Protein AF-A0A1A7YZQ0-F1 (afdb_monomer)

Foldseek 3Di:
DDPDDPDDPCPVPPPPDPPPPVQLCVVVQFDPPWDKDQDPPDPSRIATHADDPQWHDRRSDTDRPDDD

Organism: NCBI:txid60296

pLDDT: mean 73.62, std 15.09, range [45.81, 91.62]

Nearest PDB structures (foldseek):
  4d90-assembly3_A  TM=6.173E-01  e=1.307E-01  Homo sapiens
  4d90-assembly3_B  TM=4.820E-01  e=6.728E-02  Homo sapiens
  3bt1-assembly1_A  TM=4.824E-01  e=7.681E-01  Homo sapiens
  4k24-assembly1_A  TM=4.882E-01  e=9.584E-01  Homo sapiens

Mean predicted aligned error: 12.84 Å

Secondary structure (DSSP, 8-state):
-----------------------GGGG--SPTTSPEEE-TTSTTSEEE-PPPTTEEESSSSEEE-S--

Solvent-accessible surface area (backbone atoms only — not comparable to full-atom values): 4497 Å² total; per-residue (Å²): 138,84,91,63,88,79,63,80,81,75,77,72,66,91,83,83,66,94,66,84,61,78,54,46,51,79,71,56,62,36,28,93,87,32,56,65,41,73,26,92,88,37,97,80,33,42,47,50,37,69,43,55,93,68,35,45,66,74,10,42,56,56,42,73,68,70,78,131

Structure (mmCIF, N/CA/C/O backbone):
data_AF-A0A1A7YZQ0-F1
#
_entry.id   AF-A0A1A7YZQ0-F1
#
loop_
_atom_site.group_PDB
_atom_site.id
_atom_site.type_symbol
_atom_site.label_atom_id
_atom_site.label_alt_id
_atom_site.label_comp_id
_atom_site.label_asym_id
_atom_site.label_entity_id
_atom_site.label_seq_id
_atom_site.pdbx_PDB_ins_code
_atom_site.Cartn_x
_atom_site.Cartn_y
_atom_site.Cartn_z
_atom_site.occupancy
_atom_site.B_iso_or_equiv
_atom_site.auth_seq_id
_atom_site.auth_comp_id
_atom_site.auth_asym_id
_atom_site.auth_atom_id
_atom_site.pdbx_PDB_model_num
ATOM 1 N N . ASN A 1 1 ? -14.506 20.485 -36.573 1.00 57.50 1 ASN A N 1
ATOM 2 C CA . ASN A 1 1 ? -14.865 19.848 -35.289 1.00 57.50 1 ASN A CA 1
ATOM 3 C C . ASN A 1 1 ? -14.502 18.376 -35.284 1.00 57.50 1 ASN A C 1
ATOM 5 O O . ASN A 1 1 ? -15.172 17.608 -35.956 1.00 57.50 1 ASN A O 1
ATOM 9 N N . ARG A 1 2 ? -13.453 17.995 -34.544 1.00 62.03 2 ARG A N 1
ATOM 10 C CA . ARG A 1 2 ? -13.193 16.605 -34.139 1.00 62.03 2 ARG A CA 1
ATOM 11 C C . ARG A 1 2 ? -13.146 16.555 -32.617 1.00 62.03 2 ARG A C 1
ATOM 13 O O . ARG A 1 2 ? -12.115 16.711 -31.982 1.00 62.03 2 ARG A O 1
ATOM 20 N N . ASN A 1 3 ? -14.344 16.437 -32.080 1.00 65.12 3 ASN A N 1
ATOM 21 C CA . ASN A 1 3 ? -14.675 15.880 -30.788 1.00 65.12 3 ASN A CA 1
ATOM 22 C C . ASN A 1 3 ? -14.349 14.383 -30.814 1.00 65.12 3 ASN A C 1
ATOM 24 O O . ASN A 1 3 ? -15.163 13.553 -31.210 1.00 65.12 3 ASN A O 1
ATOM 28 N N . THR A 1 4 ? -13.136 14.039 -30.412 1.00 59.06 4 THR A N 1
ATOM 29 C CA . THR A 1 4 ? -12.840 12.697 -29.920 1.00 59.06 4 THR A CA 1
ATOM 30 C C . THR A 1 4 ? -11.900 12.902 -28.753 1.00 59.06 4 THR A C 1
ATOM 32 O O . THR A 1 4 ? -10.726 1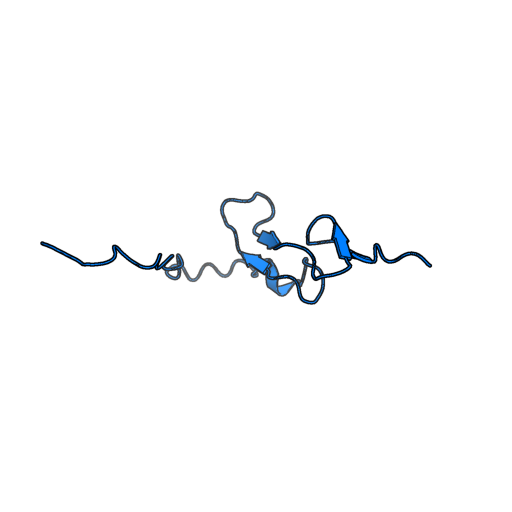3.200 -28.942 1.00 59.06 4 THR A O 1
ATOM 35 N N . ASP A 1 5 ? -12.508 12.898 -27.568 1.00 53.78 5 ASP A N 1
ATOM 36 C CA . ASP A 1 5 ? -11.881 12.696 -26.269 1.00 53.78 5 ASP A CA 1
ATOM 37 C C . ASP A 1 5 ? -10.713 11.722 -26.435 1.00 53.78 5 ASP A C 1
ATOM 39 O O . ASP A 1 5 ? -10.896 10.538 -26.726 1.00 53.78 5 ASP A O 1
ATOM 43 N N . SER A 1 6 ? -9.507 12.290 -26.420 1.00 57.59 6 SER A N 1
ATOM 44 C CA . SER A 1 6 ? -8.273 11.546 -26.577 1.00 57.59 6 SER A CA 1
ATOM 45 C C . SER A 1 6 ? -8.145 10.634 -25.380 1.00 57.59 6 SER A C 1
ATOM 47 O O . SER A 1 6 ? -7.724 11.056 -24.308 1.00 57.59 6 SER A O 1
ATOM 49 N N . SER A 1 7 ? -8.453 9.372 -25.647 1.00 53.44 7 SER A N 1
ATOM 50 C CA . SER A 1 7 ? -7.749 8.236 -25.091 1.00 53.44 7 SER A CA 1
ATOM 51 C C . SER A 1 7 ? -7.723 8.267 -23.574 1.00 53.44 7 SER A C 1
ATOM 53 O O . SER A 1 7 ? -6.713 8.618 -22.959 1.00 53.44 7 SER A O 1
ATOM 55 N N . GLY A 1 8 ? -8.823 7.790 -22.982 1.00 54.69 8 GLY A N 1
ATOM 56 C CA . GLY A 1 8 ? -8.752 7.107 -21.701 1.00 54.69 8 GLY A CA 1
ATOM 57 C C . GLY A 1 8 ? -7.453 6.316 -21.669 1.00 54.69 8 GLY A C 1
ATOM 58 O O . GLY A 1 8 ? -7.180 5.525 -22.575 1.00 54.69 8 GLY A O 1
ATOM 59 N N . VAL A 1 9 ? -6.614 6.667 -20.700 1.00 49.78 9 VAL A N 1
ATOM 60 C CA . VAL A 1 9 ? -5.287 6.119 -20.474 1.00 49.78 9 VAL A CA 1
ATOM 61 C C . VAL A 1 9 ? -5.416 4.613 -20.303 1.00 49.78 9 VAL A C 1
ATOM 63 O O . VAL A 1 9 ? -5.501 4.077 -19.204 1.00 49.78 9 VAL A O 1
ATOM 66 N N . ALA A 1 10 ? -5.439 3.903 -21.424 1.00 51.84 10 ALA A N 1
ATOM 67 C CA . ALA A 1 10 ? -5.088 2.511 -21.480 1.00 51.84 10 ALA A CA 1
ATOM 68 C C . ALA A 1 10 ? -3.590 2.491 -21.195 1.00 51.84 10 ALA A C 1
ATOM 70 O O . ALA A 1 10 ? -2.755 2.431 -22.097 1.00 51.84 10 ALA A O 1
ATOM 71 N N . VAL A 1 11 ? -3.255 2.577 -19.906 1.00 45.81 11 VAL A N 1
ATOM 72 C CA . VAL A 1 11 ? -2.021 2.031 -19.362 1.00 45.81 11 VAL A CA 1
ATOM 73 C C . VAL A 1 11 ? -2.164 0.528 -19.566 1.00 45.81 11 VAL A C 1
ATOM 75 O O . VAL A 1 11 ? -2.524 -0.221 -18.661 1.00 45.81 11 VAL A O 1
ATOM 78 N N . ALA A 1 12 ? -2.010 0.113 -20.825 1.00 46.97 12 ALA A N 1
ATOM 79 C CA . ALA A 1 12 ? -1.802 -1.258 -21.201 1.00 46.97 12 ALA A CA 1
ATOM 80 C C . ALA A 1 12 ? -0.519 -1.644 -20.482 1.00 46.97 12 ALA A C 1
ATOM 82 O O . ALA A 1 12 ? 0.590 -1.230 -20.824 1.00 46.97 12 ALA A O 1
ATOM 83 N N . THR A 1 13 ? -0.754 -2.336 -19.382 1.00 51.94 13 THR A N 1
ATOM 84 C CA . THR A 1 13 ? 0.183 -3.132 -18.626 1.00 51.94 13 THR A CA 1
ATOM 85 C C . THR A 1 13 ? 1.245 -3.733 -19.550 1.00 51.94 13 THR A C 1
ATOM 87 O O . THR A 1 13 ? 0.906 -4.251 -20.618 1.00 51.94 13 THR A O 1
ATOM 90 N N . PRO A 1 14 ? 2.531 -3.738 -19.161 1.00 52.84 14 PRO A N 1
ATOM 91 C CA . PRO A 1 14 ? 3.533 -4.567 -19.816 1.00 52.84 14 PRO A CA 1
ATOM 92 C C . PRO A 1 14 ? 3.268 -6.046 -19.481 1.00 52.84 14 PRO A C 1
ATOM 94 O O . PRO A 1 14 ? 4.033 -6.700 -18.781 1.00 52.84 14 PRO A O 1
ATOM 97 N N . ALA A 1 15 ? 2.154 -6.591 -19.966 1.00 58.25 15 ALA A N 1
ATOM 98 C CA . ALA A 1 15 ? 1.833 -8.006 -19.910 1.00 58.25 15 ALA A CA 1
ATOM 99 C C . ALA A 1 15 ? 2.325 -8.672 -21.198 1.00 58.25 15 ALA A C 1
ATOM 101 O O . ALA A 1 15 ? 1.527 -9.072 -22.038 1.00 58.25 15 ALA A O 1
ATOM 102 N N . SER A 1 16 ? 3.645 -8.767 -21.386 1.00 54.56 16 SER A N 1
ATOM 103 C CA . SER A 1 16 ? 4.179 -9.706 -22.381 1.00 54.56 16 SER A CA 1
ATOM 104 C C . SER A 1 16 ? 5.611 -10.155 -22.115 1.00 54.56 16 SER A C 1
ATOM 106 O O . SER A 1 16 ? 6.394 -10.344 -23.045 1.00 54.56 16 SER A O 1
ATOM 108 N N . VAL A 1 17 ? 5.950 -10.402 -20.851 1.00 54.47 17 VAL A N 1
ATOM 109 C CA . VAL A 1 17 ? 7.016 -11.354 -20.558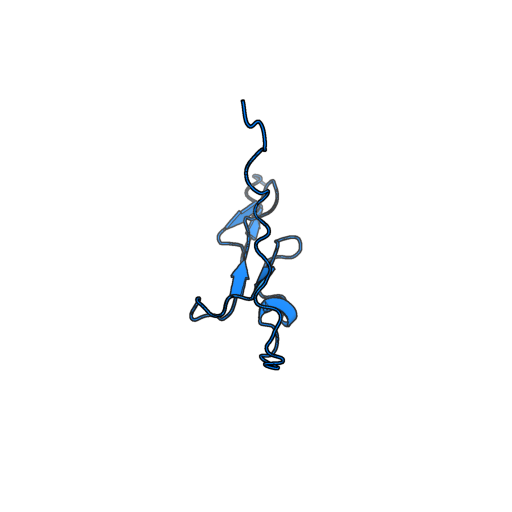 1.00 54.47 17 VAL A CA 1
ATOM 110 C C . VAL A 1 17 ? 6.540 -12.244 -19.409 1.00 54.47 17 VAL A C 1
ATOM 112 O O . VAL A 1 17 ? 6.233 -11.712 -18.344 1.00 54.47 17 VAL A O 1
ATOM 115 N N . PRO A 1 18 ? 6.477 -13.581 -19.562 1.00 57.06 18 PRO A N 1
ATOM 116 C CA . PRO A 1 18 ? 6.367 -14.483 -18.424 1.00 57.06 18 PRO A CA 1
ATOM 117 C C . PRO A 1 18 ? 7.718 -14.485 -17.697 1.00 57.06 18 PRO A C 1
ATOM 119 O O . PRO A 1 18 ? 8.449 -15.471 -17.690 1.00 57.06 18 PRO A O 1
ATOM 122 N N . GLN A 1 19 ? 8.122 -13.340 -17.146 1.00 46.81 19 GLN A N 1
ATOM 123 C CA . GLN A 1 19 ? 9.131 -13.337 -16.105 1.00 46.81 19 GLN A CA 1
ATOM 124 C C . GLN A 1 19 ? 8.377 -13.768 -14.866 1.00 46.81 19 GLN A C 1
ATOM 126 O O . GLN A 1 19 ? 7.567 -13.027 -14.319 1.00 46.81 19 GLN A O 1
ATOM 131 N N . VAL A 1 20 ? 8.615 -15.005 -14.460 1.00 49.53 20 VAL A N 1
ATOM 132 C CA . VAL A 1 20 ? 8.229 -15.519 -13.154 1.00 49.53 20 VAL A CA 1
ATOM 133 C C . VAL A 1 20 ? 9.083 -14.809 -12.085 1.00 49.53 20 VAL A C 1
ATOM 135 O O . VAL A 1 20 ? 9.792 -15.428 -11.304 1.00 49.53 20 VAL A O 1
ATOM 138 N N . SER A 1 21 ? 9.096 -13.472 -12.059 1.00 54.50 21 SER A N 1
ATOM 139 C CA . SER A 1 21 ? 9.479 -12.769 -10.845 1.00 54.50 21 SER A CA 1
ATOM 140 C C . SER A 1 21 ? 8.393 -13.126 -9.833 1.00 54.50 21 SER A C 1
ATOM 142 O O . SER A 1 21 ? 7.210 -12.979 -10.155 1.00 54.50 21 SER A O 1
ATOM 144 N N . PRO A 1 22 ? 8.735 -13.680 -8.654 1.00 57.56 22 PRO A N 1
ATOM 145 C CA . PRO A 1 22 ? 7.739 -13.877 -7.613 1.00 57.56 22 PRO A CA 1
ATOM 146 C C . PRO A 1 22 ? 7.091 -12.515 -7.404 1.00 57.56 22 PRO A C 1
ATOM 148 O O . PRO A 1 22 ? 7.781 -1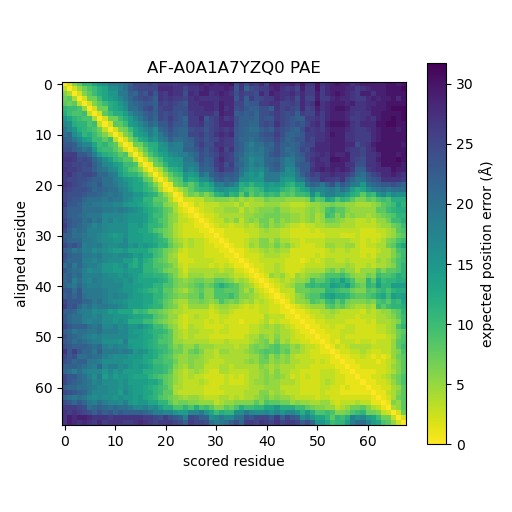1.585 -6.996 1.00 57.56 22 PRO A O 1
ATOM 1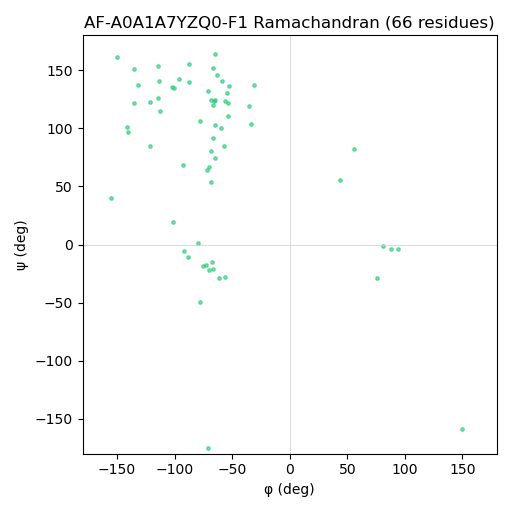51 N N . SER A 1 23 ? 5.822 -12.376 -7.797 1.00 66.25 23 SER A N 1
ATOM 152 C CA . SER A 1 23 ? 5.166 -11.075 -7.822 1.00 66.25 23 SER A CA 1
ATOM 153 C C . SER A 1 23 ? 5.322 -10.479 -6.442 1.00 66.25 23 SER A C 1
ATOM 155 O O . SER A 1 23 ? 4.974 -11.101 -5.435 1.00 66.25 23 SER A O 1
ATOM 157 N N . SER A 1 24 ? 5.933 -9.309 -6.381 1.00 75.62 24 SER A N 1
ATOM 158 C CA . SER A 1 24 ? 6.378 -8.726 -5.122 1.00 75.62 24 SER A CA 1
ATOM 159 C C . SER A 1 24 ? 5.174 -8.486 -4.196 1.00 75.62 24 SER A C 1
ATOM 161 O O . SER A 1 24 ? 5.248 -8.653 -2.981 1.00 75.62 24 SER A O 1
ATOM 163 N N . CYS A 1 25 ? 4.006 -8.248 -4.802 1.00 78.25 25 CYS A N 1
ATOM 164 C CA . CYS A 1 25 ? 2.698 -8.180 -4.157 1.00 78.25 25 CYS A CA 1
ATOM 165 C C . CYS A 1 25 ? 2.142 -9.518 -3.631 1.00 78.25 25 CYS A C 1
ATOM 167 O O . CYS A 1 25 ? 1.312 -9.498 -2.725 1.00 78.25 25 CYS A O 1
ATOM 169 N N . SER A 1 26 ? 2.592 -10.678 -4.125 1.00 80.69 26 SER A N 1
ATOM 170 C CA . SER A 1 26 ? 2.175 -11.999 -3.607 1.00 80.69 26 SER A CA 1
ATOM 171 C C . SER A 1 26 ? 2.655 -12.255 -2.183 1.00 80.69 26 SER A C 1
ATOM 173 O O . SER A 1 26 ? 2.083 -13.078 -1.473 1.00 80.69 26 SER A O 1
ATOM 175 N N . LYS A 1 27 ? 3.695 -11.543 -1.739 1.00 80.62 27 LYS A N 1
ATOM 176 C CA . LYS A 1 27 ? 4.135 -11.549 -0.339 1.00 80.62 27 LYS A CA 1
ATOM 177 C C . LYS A 1 27 ? 3.291 -10.640 0.559 1.00 80.62 27 LYS A C 1
ATOM 179 O O . LYS A 1 27 ? 3.599 -10.548 1.740 1.00 80.62 27 LYS A O 1
ATOM 184 N N . ALA A 1 28 ? 2.262 -9.989 0.006 1.00 80.00 28 ALA A N 1
ATOM 185 C CA . ALA A 1 28 ? 1.435 -8.987 0.673 1.00 80.00 28 ALA A CA 1
ATOM 186 C C . ALA A 1 28 ? 2.266 -7.983 1.505 1.00 80.00 28 ALA A C 1
ATOM 188 O O . ALA A 1 28 ? 2.040 -7.846 2.704 1.00 80.00 28 ALA A O 1
ATOM 189 N N . PRO A 1 29 ? 3.251 -7.287 0.896 1.00 85.00 29 PRO A N 1
ATOM 190 C CA . PRO A 1 29 ? 4.092 -6.332 1.617 1.00 85.00 29 PRO A CA 1
ATOM 191 C C . PRO A 1 29 ? 3.348 -5.035 1.975 1.00 85.00 29 PRO A C 1
ATOM 193 O O . PRO A 1 29 ? 3.814 -4.268 2.811 1.00 85.00 29 PRO A O 1
ATOM 196 N N . CYS A 1 30 ? 2.214 -4.766 1.322 1.00 89.00 30 CYS A N 1
ATOM 197 C CA . CYS A 1 30 ? 1.375 -3.607 1.597 1.00 89.00 30 CYS A CA 1
ATOM 198 C C . CYS A 1 30 ? 0.364 -3.898 2.709 1.00 89.00 30 CYS A C 1
ATOM 200 O O . CYS A 1 30 ? -0.040 -5.044 2.913 1.00 89.00 30 CYS A O 1
ATOM 202 N N . TYR A 1 31 ? -0.095 -2.845 3.384 1.00 91.31 31 TYR A N 1
ATOM 203 C CA . TYR A 1 31 ? -1.129 -2.963 4.404 1.00 91.31 31 TYR A CA 1
ATOM 204 C C . TYR A 1 31 ? -2.419 -3.577 3.816 1.00 91.31 31 TYR A C 1
ATOM 206 O O . TYR A 1 31 ? -2.794 -3.244 2.686 1.00 91.31 31 TYR A O 1
ATOM 214 N N . PRO A 1 32 ? -3.127 -4.463 4.543 1.00 87.69 32 PRO A N 1
ATOM 215 C CA . PRO A 1 32 ? -4.358 -5.077 4.055 1.00 87.69 32 PRO A CA 1
ATOM 216 C C . PRO A 1 32 ? -5.399 -4.020 3.658 1.00 87.69 32 PRO A C 1
ATOM 218 O O . PRO A 1 32 ? -5.777 -3.164 4.452 1.00 87.69 32 PRO A O 1
ATOM 221 N N . GLY A 1 33 ? -5.861 -4.090 2.408 1.00 83.75 33 GLY A N 1
ATOM 222 C CA . GLY A 1 33 ? -6.785 -3.111 1.823 1.00 83.75 33 GLY A CA 1
ATOM 223 C C . GLY A 1 33 ? -6.112 -1.981 1.034 1.00 83.75 33 GLY A C 1
ATOM 224 O O . GLY A 1 33 ? -6.815 -1.192 0.409 1.00 83.75 33 GLY A O 1
ATOM 225 N N . VAL A 1 34 ? -4.776 -1.914 1.003 1.00 89.94 34 VAL A N 1
ATOM 226 C CA . VAL A 1 34 ? -4.019 -1.012 0.120 1.00 89.94 34 VAL A CA 1
ATOM 227 C C . VAL A 1 34 ? -3.773 -1.680 -1.233 1.00 89.94 34 VAL A C 1
ATOM 229 O O . VAL A 1 34 ? -3.444 -2.863 -1.316 1.00 89.94 34 VAL A O 1
ATOM 232 N N . GLN A 1 35 ? -3.895 -0.909 -2.313 1.00 85.81 35 GLN A N 1
ATOM 233 C CA . GLN A 1 35 ? -3.592 -1.385 -3.661 1.00 85.81 35 GLN A CA 1
ATOM 234 C C . GLN A 1 35 ? -2.079 -1.629 -3.808 1.00 85.81 35 GLN A C 1
ATOM 236 O O . GLN A 1 35 ? -1.283 -0.723 -3.571 1.00 85.81 35 GLN A O 1
ATOM 241 N N . CYS A 1 36 ? -1.677 -2.838 -4.203 1.00 85.88 36 CYS A N 1
ATOM 242 C CA . CYS A 1 36 ? -0.280 -3.163 -4.500 1.00 85.88 36 CYS A CA 1
ATOM 243 C C . CYS A 1 36 ? -0.045 -3.196 -6.012 1.00 85.88 36 CYS A C 1
ATOM 245 O O . CYS A 1 36 ? -0.835 -3.789 -6.750 1.00 85.88 36 CYS A O 1
ATOM 247 N N . PHE A 1 37 ? 1.052 -2.587 -6.456 1.00 83.69 37 PHE A N 1
ATOM 248 C CA . PHE A 1 37 ? 1.465 -2.529 -7.853 1.00 83.69 37 PHE A CA 1
ATOM 249 C C . PHE A 1 37 ? 2.852 -3.149 -7.995 1.00 83.69 37 PHE A C 1
ATOM 251 O O . PHE A 1 37 ? 3.801 -2.701 -7.354 1.00 83.69 37 PHE A O 1
ATOM 258 N N . ASP A 1 38 ? 2.994 -4.167 -8.842 1.00 80.56 38 ASP A N 1
ATOM 259 C CA . ASP A 1 38 ? 4.317 -4.688 -9.191 1.00 80.56 38 ASP A CA 1
ATOM 260 C C . ASP A 1 38 ? 5.035 -3.654 -10.071 1.00 80.56 38 ASP A C 1
ATOM 262 O O . ASP A 1 38 ? 4.432 -3.052 -10.964 1.00 80.56 38 ASP A O 1
ATOM 266 N N . SER A 1 39 ? 6.286 -3.341 -9.745 1.00 75.38 39 SER A N 1
ATOM 267 C CA . SER A 1 39 ? 7.010 -2.220 -10.348 1.00 75.38 39 SER A CA 1
ATOM 268 C C . SER A 1 39 ? 8.463 -2.589 -10.586 1.00 75.38 39 SER A C 1
ATOM 270 O O . SER A 1 39 ? 9.295 -2.491 -9.688 1.00 75.38 39 SER A O 1
ATOM 272 N N . VAL A 1 40 ? 8.789 -2.912 -11.837 1.00 73.31 40 VAL A N 1
ATOM 273 C CA . VAL A 1 40 ? 10.165 -3.216 -12.275 1.00 73.31 40 VAL A CA 1
ATOM 274 C C . VAL A 1 40 ? 11.103 -2.003 -12.228 1.00 73.31 40 VAL A C 1
ATOM 276 O O . VAL A 1 40 ? 12.318 -2.148 -12.302 1.00 73.31 40 VAL A O 1
ATOM 279 N N . HIS A 1 41 ? 10.546 -0.797 -12.108 1.00 69.75 41 HIS A N 1
ATOM 280 C CA . HIS A 1 41 ? 11.297 0.458 -12.029 1.00 69.75 41 HIS A CA 1
ATOM 281 C C . HIS A 1 41 ? 11.688 0.844 -10.598 1.00 69.75 41 HIS A C 1
ATOM 283 O O . HIS A 1 41 ? 12.479 1.764 -10.404 1.00 69.75 41 HIS A O 1
ATOM 289 N N . VAL A 1 42 ? 11.137 0.161 -9.594 1.00 72.62 42 VAL A N 1
ATOM 290 C CA . VAL A 1 42 ? 11.451 0.399 -8.185 1.00 72.62 42 VAL A CA 1
ATOM 291 C C . VAL A 1 42 ? 12.443 -0.670 -7.747 1.00 72.62 42 VAL A C 1
ATOM 293 O O . VAL A 1 42 ? 12.229 -1.847 -8.014 1.00 72.62 42 VAL A O 1
ATOM 296 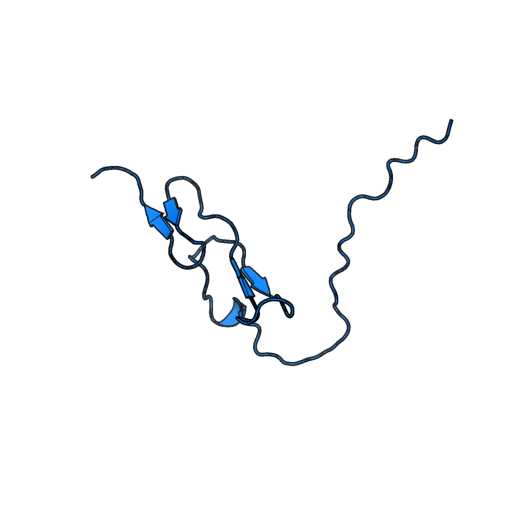N N . ALA A 1 43 ? 13.504 -0.290 -7.031 1.00 74.31 43 ALA A N 1
ATOM 297 C CA . ALA A 1 43 ? 14.501 -1.245 -6.527 1.00 74.31 43 ALA A CA 1
ATOM 298 C C . ALA A 1 43 ? 13.883 -2.360 -5.656 1.00 74.31 43 ALA A C 1
ATOM 300 O O . ALA A 1 43 ? 14.406 -3.467 -5.599 1.00 74.31 43 ALA A O 1
ATOM 301 N N . ALA A 1 44 ? 12.754 -2.069 -5.003 1.00 75.38 44 ALA A N 1
ATOM 302 C CA . ALA A 1 44 ? 11.973 -3.026 -4.227 1.00 75.38 44 ALA A CA 1
ATOM 303 C C . ALA A 1 44 ? 11.146 -4.006 -5.085 1.00 75.38 44 ALA A C 1
ATOM 305 O O . ALA A 1 44 ? 10.724 -5.031 -4.565 1.00 75.38 44 ALA A O 1
ATOM 306 N N . GLY A 1 45 ? 10.887 -3.712 -6.365 1.00 82.81 45 GLY A N 1
ATOM 307 C CA . GLY A 1 45 ? 10.045 -4.534 -7.245 1.00 82.81 45 GLY A CA 1
ATOM 308 C C . GLY A 1 45 ? 8.535 -4.321 -7.076 1.00 82.81 45 GLY A C 1
ATOM 309 O O . GLY A 1 45 ? 7.742 -4.939 -7.781 1.00 82.81 45 GLY A O 1
ATOM 310 N N . PHE A 1 46 ? 8.110 -3.448 -6.159 1.00 84.44 46 PHE A N 1
ATOM 311 C CA . PHE A 1 46 ? 6.707 -3.104 -5.923 1.00 84.44 46 PHE A CA 1
ATOM 312 C C . PHE A 1 46 ? 6.536 -1.678 -5.414 1.00 84.44 46 PHE A C 1
ATOM 314 O O . PHE A 1 46 ? 7.460 -1.076 -4.864 1.00 84.44 46 PHE A O 1
ATOM 321 N N . ALA A 1 47 ? 5.313 -1.176 -5.547 1.00 85.38 47 ALA A N 1
ATOM 322 C CA . ALA A 1 47 ? 4.840 0.061 -4.956 1.00 85.38 47 ALA A CA 1
ATOM 323 C C . ALA A 1 47 ? 3.487 -0.170 -4.264 1.00 85.38 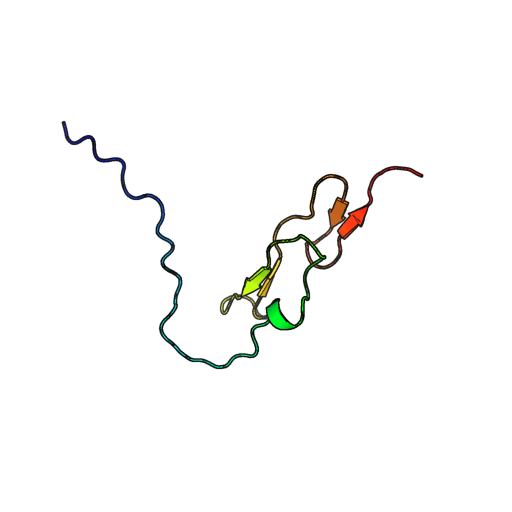47 ALA A C 1
ATOM 325 O O . ALA A 1 47 ? 2.604 -0.840 -4.801 1.00 85.38 47 ALA A O 1
ATOM 326 N N . CYS A 1 48 ? 3.324 0.398 -3.069 1.00 88.75 48 CYS A N 1
ATOM 327 C CA . CYS A 1 48 ? 2.052 0.407 -2.350 1.00 88.75 48 CYS A CA 1
ATOM 328 C C . CYS A 1 48 ? 1.307 1.716 -2.614 1.00 88.75 48 CYS A C 1
ATOM 330 O O . CYS A 1 48 ? 1.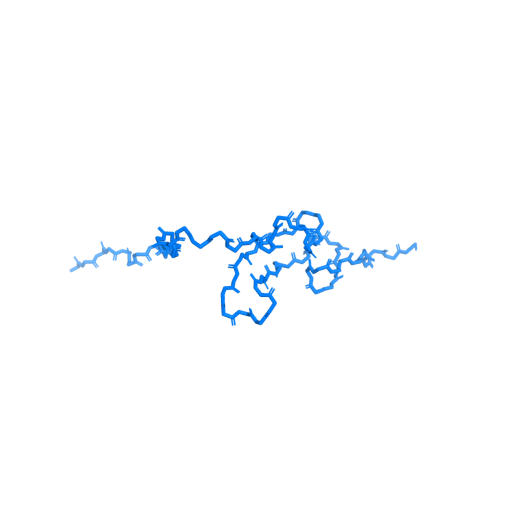917 2.784 -2.685 1.00 88.75 48 CYS A O 1
ATOM 332 N N . GLY A 1 49 ? -0.013 1.626 -2.743 1.00 88.12 49 GLY A N 1
ATOM 333 C CA . GLY A 1 49 ? -0.906 2.773 -2.814 1.00 88.12 49 GLY A CA 1
ATOM 334 C C . GLY A 1 49 ? -1.056 3.515 -1.476 1.00 88.12 49 GLY A C 1
ATOM 335 O O . GLY A 1 49 ? -0.398 3.184 -0.485 1.00 88.12 49 GLY A O 1
ATOM 336 N N . PRO A 1 50 ? -1.937 4.526 -1.434 1.00 89.44 50 PRO A N 1
ATOM 337 C CA . PRO A 1 50 ? -2.215 5.282 -0.218 1.00 89.44 50 PRO A CA 1
ATOM 338 C C . PRO A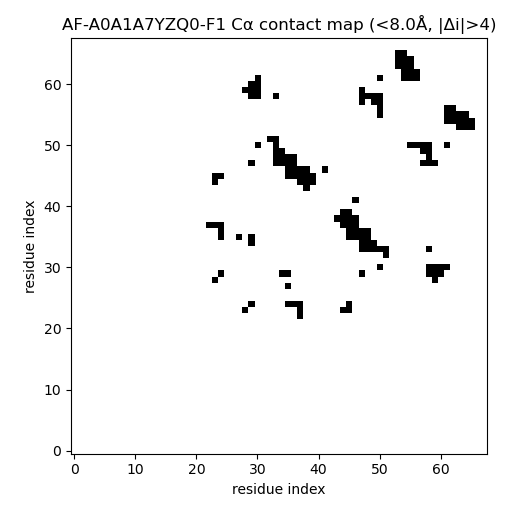 1 50 ? -2.904 4.419 0.849 1.00 89.44 50 PRO A C 1
ATOM 340 O O . PRO A 1 50 ? -3.633 3.478 0.529 1.00 89.44 50 PRO A O 1
ATOM 343 N N . CYS A 1 51 ? -2.697 4.770 2.122 1.00 90.56 51 CYS A N 1
ATOM 344 C CA . CYS A 1 51 ? -3.403 4.139 3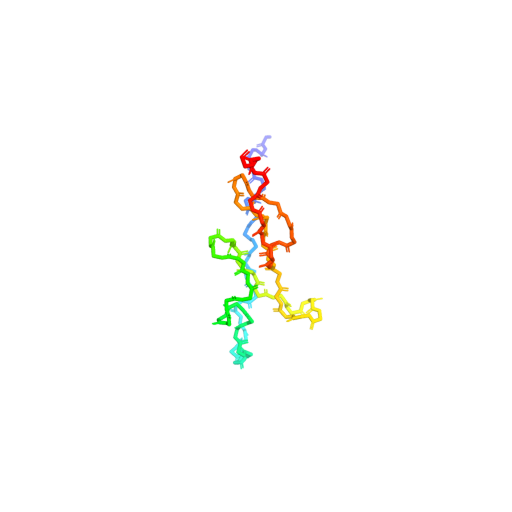.236 1.00 90.56 51 CYS A CA 1
ATOM 345 C C . CYS A 1 51 ? -4.922 4.403 3.157 1.00 90.56 51 CYS A C 1
ATOM 347 O O . CYS A 1 51 ? -5.336 5.480 2.718 1.00 90.56 51 CYS A O 1
ATOM 349 N N . PRO A 1 52 ? -5.758 3.441 3.591 1.00 88.69 52 PRO A N 1
ATOM 350 C CA . PRO A 1 52 ? -7.207 3.606 3.639 1.00 88.69 52 PRO A CA 1
ATOM 351 C C . PRO A 1 52 ? -7.630 4.697 4.636 1.00 88.69 52 PRO A C 1
ATOM 353 O O . PRO A 1 52 ? -6.860 5.113 5.504 1.00 88.69 52 PRO A O 1
ATOM 356 N N . THR A 1 53 ? -8.877 5.160 4.520 1.00 87.56 53 THR A N 1
ATOM 357 C CA . THR A 1 53 ? -9.420 6.264 5.325 1.00 87.56 53 THR A CA 1
ATOM 358 C C . THR A 1 53 ? -9.268 6.017 6.830 1.00 87.56 53 THR A C 1
ATOM 360 O O . THR A 1 53 ? -9.643 4.963 7.336 1.00 87.56 53 THR A O 1
ATOM 363 N N . GLY A 1 54 ? -8.740 7.012 7.549 1.00 88.06 54 GLY A N 1
ATOM 364 C CA . GLY A 1 54 ? -8.505 6.946 8.999 1.00 88.06 54 GLY A CA 1
ATOM 365 C C . GLY A 1 54 ? -7.149 6.355 9.399 1.00 88.06 54 GLY A C 1
ATOM 366 O O . GLY A 1 54 ? -6.813 6.347 10.585 1.00 88.06 54 GLY A O 1
ATOM 367 N N . LEU A 1 55 ? -6.350 5.889 8.434 1.00 91.25 55 LEU A N 1
ATOM 368 C CA . LEU A 1 55 ? -4.981 5.445 8.661 1.00 91.25 55 LEU A CA 1
ATOM 369 C C . LEU A 1 55 ? -3.982 6.355 7.941 1.00 91.25 55 LEU A C 1
ATOM 371 O O . LEU A 1 55 ? -4.289 6.966 6.918 1.00 91.25 55 LEU A O 1
ATOM 375 N N . HIS A 1 56 ? -2.762 6.413 8.462 1.00 89.75 56 HIS A N 1
ATOM 376 C CA . HIS A 1 56 ? -1.665 7.171 7.873 1.00 89.75 56 HIS A CA 1
ATOM 377 C C . HIS A 1 56 ? -0.371 6.350 7.867 1.00 89.75 56 HIS A C 1
ATOM 379 O O . HIS A 1 56 ? -0.173 5.481 8.716 1.00 89.75 56 HIS A O 1
ATOM 385 N N . GLY A 1 57 ? 0.507 6.612 6.896 1.00 89.56 57 GLY A N 1
ATOM 386 C CA . GLY A 1 57 ? 1.781 5.914 6.755 1.00 89.56 57 GLY A CA 1
ATOM 387 C C . GLY A 1 57 ? 2.259 5.810 5.308 1.00 89.56 57 GLY A C 1
ATOM 388 O O . GLY A 1 57 ? 1.856 6.587 4.446 1.00 89.56 57 GLY A O 1
ATOM 389 N N . ASN A 1 58 ? 3.138 4.846 5.044 1.00 88.62 58 ASN A N 1
ATOM 390 C CA . ASN A 1 58 ? 3.850 4.683 3.770 1.00 88.62 58 ASN A CA 1
ATOM 391 C C . ASN A 1 58 ? 3.255 3.588 2.860 1.00 88.62 58 ASN A C 1
ATOM 393 O O . ASN A 1 58 ? 3.956 3.054 2.000 1.00 88.62 58 ASN A O 1
ATOM 397 N N . GLY A 1 59 ? 2.002 3.183 3.088 1.00 88.75 59 GLY A N 1
ATOM 398 C CA . GLY A 1 59 ? 1.304 2.143 2.317 1.00 88.75 59 GLY A CA 1
ATOM 399 C C . GLY A 1 59 ? 1.727 0.701 2.641 1.00 88.75 59 GLY A C 1
ATOM 400 O O . GLY A 1 59 ? 0.901 -0.205 2.549 1.00 88.75 59 GLY A O 1
ATOM 401 N N . GLN A 1 60 ? 2.975 0.476 3.078 1.00 88.56 60 GLN A N 1
ATOM 402 C CA . GLN A 1 60 ? 3.393 -0.791 3.707 1.00 88.56 60 GLN A CA 1
ATOM 403 C C . GLN A 1 60 ? 2.934 -0.861 5.159 1.00 88.56 60 GLN A C 1
ATOM 405 O O . GLN A 1 60 ? 2.283 -1.818 5.568 1.00 88.56 60 GLN A O 1
ATOM 410 N N . THR A 1 61 ? 3.211 0.196 5.917 1.00 89.94 61 THR A N 1
ATOM 411 C CA . THR A 1 61 ? 2.775 0.321 7.303 1.00 89.94 61 THR A CA 1
ATOM 412 C C . THR A 1 61 ? 1.755 1.440 7.367 1.00 89.94 61 THR A C 1
ATOM 414 O O . THR A 1 61 ? 2.087 2.595 7.107 1.00 89.94 61 THR A O 1
ATOM 417 N N . CYS A 1 62 ? 0.514 1.097 7.693 1.00 91.62 62 CYS A N 1
ATOM 418 C CA . CYS A 1 62 ? -0.545 2.061 7.951 1.00 91.62 62 CYS A CA 1
ATOM 419 C C . CYS A 1 62 ? -0.949 1.940 9.421 1.00 91.62 62 CYS A C 1
ATOM 421 O O . CYS A 1 62 ? -1.262 0.848 9.898 1.00 91.62 62 CYS A O 1
ATOM 423 N N . THR A 1 63 ? -0.932 3.055 10.142 1.00 90.25 63 THR A N 1
ATOM 424 C CA . THR A 1 63 ? -1.355 3.127 11.542 1.00 90.25 63 THR A CA 1
ATOM 425 C C . THR A 1 63 ? -2.609 3.975 11.651 1.00 90.25 63 THR A C 1
ATOM 427 O O . THR A 1 63 ? -2.761 4.975 10.951 1.00 90.25 63 THR A O 1
ATOM 430 N N . PHE A 1 64 ? -3.537 3.557 12.511 1.00 88.06 64 PHE A N 1
ATOM 431 C CA . PHE A 1 64 ? -4.743 4.332 12.779 1.00 88.06 64 PHE A CA 1
ATOM 432 C C . PHE A 1 64 ? -4.352 5.639 13.469 1.00 88.06 64 PHE A C 1
ATOM 434 O O . PHE A 1 64 ? -3.665 5.614 14.490 1.00 88.06 64 PHE A O 1
ATOM 441 N N . PHE A 1 65 ? -4.748 6.768 12.881 1.00 80.44 65 PHE A N 1
ATOM 442 C CA . PHE A 1 65 ? -4.488 8.096 13.446 1.00 80.44 65 PHE A CA 1
ATOM 443 C C . PHE A 1 65 ? -5.640 8.567 14.347 1.00 80.44 65 PHE A C 1
ATOM 445 O O . PHE A 1 65 ? -5.535 9.608 14.983 1.00 80.44 65 PHE A O 1
ATOM 452 N N . GLY A 1 66 ? -6.741 7.809 14.417 1.00 71.06 66 GLY A N 1
ATOM 453 C CA . GLY A 1 66 ? -7.837 8.128 15.319 1.00 71.06 66 GLY A CA 1
ATOM 454 C C . GLY A 1 66 ? -7.396 7.971 16.769 1.00 71.06 66 GLY A C 1
ATOM 455 O O . GLY A 1 66 ? -6.928 6.919 17.207 1.00 71.06 66 GLY A O 1
ATOM 456 N N . GLU A 1 67 ? -7.505 9.089 17.460 1.00 66.00 67 GLU A N 1
ATOM 457 C CA . GLU A 1 67 ? -7.158 9.315 18.849 1.00 66.00 67 GLU A CA 1
ATOM 458 C C . GLU A 1 67 ? -7.840 8.264 19.743 1.00 66.00 67 GLU A C 1
ATOM 460 O O . GLU A 1 67 ? -9.001 7.910 19.530 1.00 66.00 67 GLU A O 1
ATOM 465 N N . ARG A 1 68 ? -7.076 7.723 20.700 1.00 58.50 68 ARG A N 1
ATOM 466 C CA . ARG A 1 68 ? -7.572 6.831 21.758 1.00 58.50 68 ARG A CA 1
ATOM 467 C C . ARG A 1 68 ? -8.713 7.478 22.539 1.00 58.50 68 ARG A C 1
ATOM 469 O O . ARG A 1 68 ? -8.552 8.666 22.892 1.00 58.50 68 ARG A O 1
#

Radius of gyration: 16.87 Å; Cα contacts (8 Å, |Δi|>4): 76; chains: 1; bounding box: 29×35×57 Å

Sequence (68 aa):
NRNTDSSGVAVATPASVPQVSPSSCSKAPCYPGVQCFDSVHVAAGFACGPCPTGLHGNGQTCTFFGER